Protein AF-A0A0P0GT73-F1 (afdb_monomer)

Sequence (146 aa):
MKSNTLAILILAYCILVACTRTSPNAQLVQADSLMQKFPDSALRFLQKIRPEELNSLEDRAYHALLLTEVKDKNFIQQTEDSQIRIAVQYYDSIKDIPMQAKSYYYLGCIWRDKDKHPEALKEFFKAITYSKKANDNKLTGYIYII

Structure (mmCIF, N/CA/C/O backbone):
data_AF-A0A0P0GT73-F1
#
_entry.id   AF-A0A0P0GT73-F1
#
loop_
_atom_site.group_PDB
_atom_site.id
_atom_site.type_symbol
_atom_site.label_atom_id
_atom_site.label_alt_id
_atom_site.label_comp_id
_atom_site.label_asym_id
_atom_site.label_entity_id
_atom_site.label_seq_id
_atom_site.pdbx_PDB_ins_code
_atom_site.Cartn_x
_atom_site.Cartn_y
_atom_site.Cartn_z
_atom_site.occupancy
_atom_site.B_iso_or_equiv
_atom_site.auth_seq_id
_atom_site.auth_comp_id
_atom_site.auth_asym_id
_atom_site.auth_atom_id
_atom_site.pdbx_PDB_model_num
ATOM 1 N N . MET A 1 1 ? 49.496 -15.059 -12.100 1.00 52.50 1 MET A N 1
ATOM 2 C CA . MET A 1 1 ? 48.903 -14.118 -13.085 1.00 52.50 1 MET A CA 1
ATOM 3 C C . MET A 1 1 ? 47.455 -14.452 -13.482 1.00 52.50 1 MET A C 1
ATOM 5 O O . MET A 1 1 ? 46.702 -13.512 -13.668 1.00 52.50 1 MET A O 1
ATOM 9 N N . LYS A 1 2 ? 47.018 -15.728 -13.542 1.00 56.94 2 LYS A N 1
ATOM 10 C CA . LYS A 1 2 ? 45.610 -16.116 -13.833 1.00 56.94 2 LYS A CA 1
ATOM 11 C C . LYS A 1 2 ? 44.574 -15.795 -12.731 1.00 56.94 2 LYS A C 1
ATOM 13 O O . LYS A 1 2 ? 43.402 -15.634 -13.039 1.00 56.94 2 LYS A O 1
ATOM 18 N N . SER A 1 3 ? 44.989 -15.710 -11.461 1.00 61.69 3 SER A N 1
ATOM 19 C CA . SER A 1 3 ? 44.070 -15.445 -10.334 1.00 61.69 3 SER A CA 1
ATOM 20 C C . SER A 1 3 ? 43.569 -13.990 -10.310 1.00 61.69 3 SER A C 1
ATOM 22 O O . SER A 1 3 ? 42.378 -13.741 -10.138 1.00 61.69 3 SER A O 1
ATOM 24 N N . ASN A 1 4 ? 44.450 -13.020 -10.596 1.00 69.69 4 ASN A N 1
ATOM 25 C CA . ASN A 1 4 ? 44.077 -11.602 -10.629 1.00 69.69 4 ASN A CA 1
ATOM 26 C C . ASN A 1 4 ? 43.133 -11.265 -11.787 1.00 69.69 4 ASN A C 1
ATOM 28 O O . ASN A 1 4 ? 42.231 -10.458 -11.603 1.00 69.69 4 ASN A O 1
ATOM 32 N N . THR A 1 5 ? 43.299 -11.878 -12.964 1.00 78.00 5 THR A N 1
ATOM 33 C CA . THR A 1 5 ? 42.384 -11.645 -14.092 1.00 78.00 5 THR A CA 1
ATOM 34 C C . THR A 1 5 ? 40.980 -12.166 -13.796 1.00 78.00 5 THR A C 1
ATOM 36 O O . THR A 1 5 ? 40.009 -11.487 -14.113 1.00 78.00 5 THR A O 1
ATOM 39 N N . LEU A 1 6 ? 40.855 -13.315 -13.122 1.00 81.06 6 LEU A N 1
ATOM 40 C CA . LEU A 1 6 ? 39.558 -13.845 -12.695 1.00 81.06 6 LEU A CA 1
ATOM 41 C C . LEU A 1 6 ? 38.890 -12.939 -11.647 1.00 81.06 6 LEU A C 1
ATOM 43 O O . LEU A 1 6 ? 37.710 -12.628 -11.771 1.00 81.06 6 LEU A O 1
ATOM 47 N N . ALA A 1 7 ? 39.651 -12.456 -10.660 1.00 82.88 7 ALA A N 1
ATOM 48 C CA . ALA A 1 7 ? 39.146 -11.529 -9.647 1.00 82.88 7 ALA A CA 1
ATOM 49 C C . ALA A 1 7 ? 38.677 -10.193 -10.254 1.00 82.88 7 ALA A C 1
ATOM 51 O O . ALA A 1 7 ? 37.633 -9.6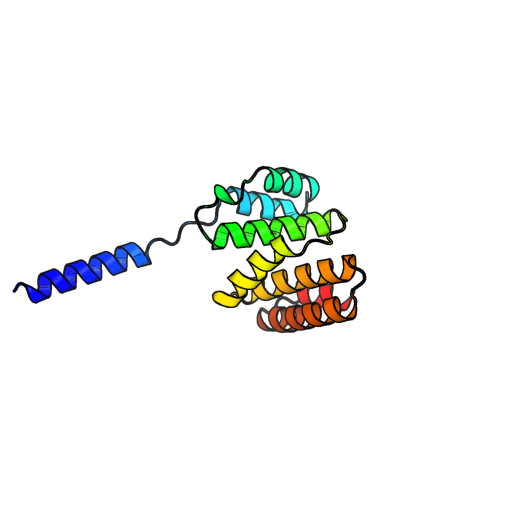74 -9.863 1.00 82.88 7 ALA A O 1
ATOM 52 N N . ILE A 1 8 ? 39.403 -9.665 -11.246 1.00 85.81 8 ILE A N 1
ATOM 53 C CA . ILE A 1 8 ? 39.025 -8.443 -11.972 1.00 85.81 8 ILE A CA 1
ATOM 54 C C . ILE A 1 8 ? 37.732 -8.654 -12.772 1.00 85.81 8 ILE A C 1
ATOM 56 O O . ILE A 1 8 ? 36.866 -7.784 -12.759 1.00 85.81 8 ILE A O 1
ATOM 60 N N . LEU A 1 9 ? 37.561 -9.810 -13.423 1.00 87.06 9 LEU A N 1
ATOM 61 C CA . LEU A 1 9 ? 36.334 -10.136 -14.161 1.00 87.06 9 LEU A CA 1
ATOM 62 C C . LEU A 1 9 ? 35.121 -10.294 -13.233 1.00 87.06 9 LEU A C 1
ATOM 64 O O . LEU A 1 9 ? 34.044 -9.796 -13.551 1.00 87.06 9 LEU A O 1
ATOM 68 N N . ILE A 1 10 ? 35.299 -10.930 -12.071 1.00 85.69 10 ILE A N 1
ATOM 69 C CA . ILE A 1 10 ? 34.246 -11.062 -11.052 1.00 85.69 10 ILE A CA 1
ATOM 70 C C . ILE A 1 10 ? 33.858 -9.684 -10.508 1.00 85.69 10 ILE A C 1
ATOM 72 O O . ILE A 1 10 ? 32.674 -9.370 -10.424 1.00 85.69 10 ILE A O 1
ATOM 76 N N . LEU A 1 11 ? 34.836 -8.832 -10.191 1.00 83.88 11 LEU A N 1
ATOM 77 C CA . LEU A 1 11 ? 34.575 -7.479 -9.704 1.00 83.88 11 LEU A CA 1
ATOM 78 C C . LEU A 1 11 ? 33.863 -6.621 -10.762 1.00 83.88 11 LEU A C 1
ATOM 80 O O . LEU A 1 11 ? 32.902 -5.930 -10.434 1.00 83.88 11 LEU A O 1
ATOM 84 N N . ALA A 1 12 ? 34.273 -6.709 -12.031 1.00 82.00 12 ALA A N 1
ATOM 85 C CA . ALA A 1 12 ? 33.616 -6.018 -13.140 1.00 82.00 12 ALA A CA 1
ATOM 86 C C . ALA A 1 12 ? 32.162 -6.485 -13.336 1.00 82.00 12 ALA A C 1
ATOM 88 O O . ALA A 1 12 ? 31.275 -5.656 -13.529 1.00 82.00 12 ALA A O 1
ATOM 89 N N . TYR A 1 13 ? 31.894 -7.788 -13.213 1.00 78.88 13 TYR A N 1
ATOM 90 C CA . TYR A 1 13 ? 30.536 -8.336 -13.248 1.00 78.88 13 TYR A CA 1
ATOM 91 C C . TYR A 1 13 ? 29.682 -7.840 -12.070 1.00 78.88 13 TYR A C 1
ATOM 93 O O . TYR A 1 13 ? 28.546 -7.414 -12.270 1.00 78.88 13 TYR A O 1
ATOM 101 N N . CYS A 1 14 ? 30.235 -7.805 -10.854 1.00 74.50 14 CYS A N 1
ATOM 102 C CA . CYS A 1 14 ? 29.547 -7.257 -9.682 1.00 74.50 14 CYS A CA 1
ATOM 103 C C . CYS A 1 14 ? 29.199 -5.769 -9.847 1.00 74.50 14 CYS A C 1
ATOM 105 O O . CYS A 1 14 ? 28.118 -5.357 -9.438 1.00 74.50 14 CYS A O 1
ATOM 107 N N . ILE A 1 15 ? 30.074 -4.971 -10.471 1.00 72.50 15 ILE A N 1
ATOM 108 C CA . ILE A 1 15 ? 29.813 -3.550 -10.759 1.00 72.50 15 ILE A CA 1
ATOM 109 C C . ILE A 1 15 ? 28.698 -3.401 -11.807 1.00 72.50 15 ILE A C 1
ATOM 111 O O . ILE A 1 15 ? 27.820 -2.557 -11.643 1.00 72.50 15 ILE A O 1
ATOM 115 N N . LEU A 1 16 ? 28.677 -4.248 -12.844 1.00 66.44 16 LEU A N 1
ATOM 116 C CA . LEU A 1 16 ? 27.610 -4.250 -13.854 1.00 66.44 16 LEU A CA 1
ATOM 117 C C . LEU A 1 16 ? 26.241 -4.604 -13.251 1.00 66.44 16 LEU A C 1
ATOM 119 O O . LEU A 1 16 ? 25.252 -3.964 -13.594 1.00 66.44 16 LEU A O 1
ATOM 123 N N . VAL A 1 17 ? 26.183 -5.562 -12.319 1.00 60.97 17 VAL A N 1
ATOM 124 C CA . VAL A 1 17 ? 24.948 -5.938 -11.601 1.00 60.97 17 VAL A CA 1
ATOM 125 C C . VAL A 1 17 ? 24.544 -4.882 -10.562 1.00 60.97 17 VAL A C 1
ATOM 127 O O . VAL A 1 17 ? 23.359 -4.630 -10.365 1.00 60.97 17 VAL A O 1
ATOM 130 N N . ALA A 1 18 ? 25.501 -4.212 -9.915 1.00 57.34 18 ALA A N 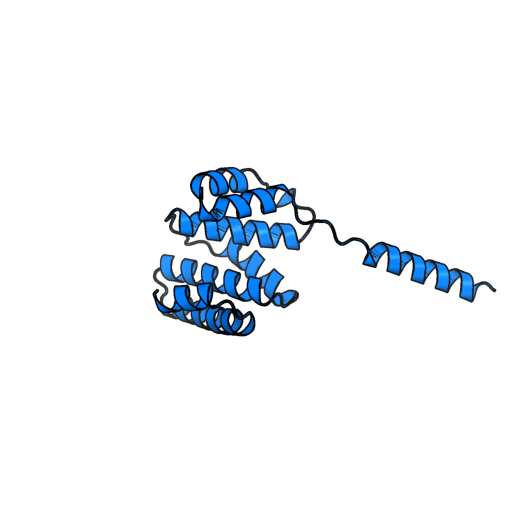1
ATOM 131 C CA . ALA A 1 18 ? 25.213 -3.159 -8.938 1.00 57.34 18 ALA A CA 1
ATOM 132 C C . ALA A 1 18 ? 24.627 -1.879 -9.572 1.00 57.34 18 ALA A C 1
ATOM 134 O O . ALA A 1 18 ? 23.950 -1.110 -8.890 1.00 57.34 18 ALA A O 1
ATOM 135 N N . CYS A 1 19 ? 24.859 -1.653 -10.870 1.00 50.44 19 CYS A N 1
ATOM 136 C CA . CYS A 1 19 ? 24.399 -0.470 -11.599 1.00 50.44 19 CYS A CA 1
ATOM 137 C C . CYS A 1 19 ? 23.066 -0.645 -12.349 1.00 50.44 19 CYS A C 1
ATOM 139 O O . CYS A 1 19 ? 22.656 0.272 -13.057 1.00 50.44 19 CYS A O 1
ATOM 141 N N . THR A 1 20 ? 22.332 -1.748 -12.173 1.00 56.72 20 THR A N 1
ATOM 142 C CA . THR A 1 20 ? 20.994 -1.917 -12.775 1.00 56.72 20 THR A CA 1
ATOM 143 C C . THR A 1 20 ? 19.875 -1.369 -11.886 1.00 56.72 20 THR A C 1
ATOM 145 O O . THR A 1 20 ? 18.841 -2.019 -11.719 1.00 56.72 20 THR 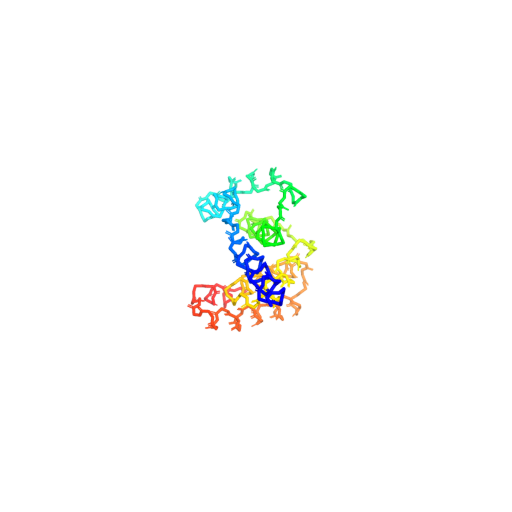A O 1
ATOM 148 N N . ARG A 1 21 ? 20.043 -0.178 -11.290 1.00 55.22 21 ARG A N 1
ATOM 149 C CA . ARG A 1 21 ? 18.880 0.557 -10.766 1.00 55.22 21 ARG A CA 1
ATOM 150 C C . ARG A 1 21 ? 18.087 1.065 -11.962 1.00 55.22 21 ARG A C 1
ATOM 152 O O . ARG A 1 21 ? 18.334 2.159 -12.464 1.00 55.22 21 ARG A O 1
ATOM 159 N N . THR A 1 22 ? 17.182 0.228 -12.451 1.00 64.38 22 THR A N 1
ATOM 160 C CA . THR A 1 22 ? 16.200 0.618 -13.456 1.00 64.38 22 THR A CA 1
ATOM 161 C C . THR A 1 22 ? 15.399 1.780 -12.883 1.00 64.38 22 THR A C 1
ATOM 163 O O . THR A 1 22 ? 14.911 1.706 -11.758 1.00 64.38 22 THR A O 1
ATOM 166 N N . SER A 1 23 ? 15.311 2.882 -13.625 1.00 72.31 23 SER A N 1
ATOM 167 C CA . SER A 1 23 ? 14.421 3.985 -13.267 1.00 72.31 23 SER A CA 1
ATOM 168 C C . SER A 1 23 ? 12.992 3.455 -13.081 1.00 72.31 23 SER A C 1
ATOM 170 O O . SER A 1 23 ? 12.601 2.592 -13.875 1.00 72.31 23 SER A O 1
ATOM 172 N N . PRO A 1 24 ? 12.205 3.980 -12.122 1.00 80.12 24 PRO A N 1
ATOM 173 C CA . PRO A 1 24 ? 10.814 3.573 -11.951 1.00 80.12 24 PRO A CA 1
ATOM 174 C C . PRO A 1 24 ? 10.055 3.640 -13.274 1.00 80.12 24 PRO A C 1
ATOM 176 O O . PRO A 1 24 ? 10.299 4.544 -14.084 1.00 80.12 24 PRO A O 1
ATOM 179 N N . ASN A 1 25 ? 9.130 2.710 -13.506 1.00 91.38 25 ASN A N 1
ATOM 180 C CA . ASN A 1 25 ? 8.345 2.723 -14.731 1.00 91.38 25 ASN A CA 1
ATOM 181 C C . ASN A 1 25 ? 7.614 4.073 -14.894 1.00 91.38 25 ASN A C 1
ATOM 183 O O . ASN A 1 25 ? 6.788 4.461 -14.065 1.00 91.38 25 ASN A O 1
ATOM 187 N N . ALA A 1 26 ? 7.905 4.784 -15.988 1.00 92.19 26 ALA A N 1
ATOM 188 C CA . ALA A 1 26 ? 7.408 6.139 -16.229 1.00 92.19 26 ALA A CA 1
ATOM 189 C C . ALA A 1 26 ? 5.872 6.229 -16.254 1.00 92.19 26 ALA A C 1
ATOM 191 O O . ALA A 1 26 ? 5.308 7.248 -15.858 1.00 92.19 26 ALA A O 1
ATOM 192 N N . GLN A 1 27 ? 5.189 5.159 -16.672 1.00 94.06 27 GLN A N 1
ATOM 193 C CA . GLN A 1 27 ? 3.731 5.088 -16.644 1.00 94.06 27 GLN A CA 1
ATOM 194 C C . GLN A 1 27 ? 3.218 5.087 -15.195 1.00 94.06 27 GLN A C 1
ATOM 196 O O . GLN A 1 27 ? 2.303 5.837 -14.861 1.00 94.06 27 GLN A O 1
ATOM 201 N N . LEU A 1 28 ? 3.836 4.313 -14.302 1.00 96.38 28 LEU A N 1
ATOM 202 C CA . LEU A 1 28 ? 3.441 4.283 -12.889 1.00 96.38 28 LEU A CA 1
ATOM 203 C C . LEU A 1 28 ? 3.661 5.639 -12.213 1.00 96.38 28 LEU A C 1
ATOM 205 O O . LEU A 1 28 ? 2.769 6.133 -11.528 1.00 96.38 28 LEU A O 1
ATOM 209 N N . VAL A 1 29 ? 4.795 6.288 -12.492 1.00 95.00 29 VAL A N 1
ATOM 210 C CA . VAL A 1 29 ? 5.091 7.642 -11.993 1.00 95.00 29 VAL A CA 1
ATOM 211 C C . VAL A 1 29 ? 4.057 8.655 -12.492 1.00 95.00 29 VAL A C 1
ATOM 213 O O . VAL A 1 29 ? 3.567 9.485 -11.725 1.00 95.00 29 VAL A O 1
ATOM 216 N N . GLN A 1 30 ? 3.679 8.577 -13.771 1.00 94.81 30 GLN A N 1
ATOM 217 C CA . GLN A 1 30 ? 2.643 9.439 -14.332 1.00 94.81 30 GLN A CA 1
ATOM 218 C C . GLN A 1 30 ? 1.291 9.213 -13.645 1.00 94.81 30 GLN A C 1
ATOM 220 O O . GLN A 1 30 ? 0.618 10.186 -13.298 1.00 94.81 30 GLN A O 1
ATOM 225 N N . ALA A 1 31 ? 0.902 7.959 -13.411 1.00 96.56 31 ALA A N 1
ATOM 226 C CA . ALA A 1 31 ? -0.340 7.637 -12.720 1.00 96.56 31 ALA A CA 1
ATOM 227 C C . ALA A 1 31 ? -0.371 8.185 -11.287 1.00 96.56 31 ALA A C 1
ATOM 229 O O . ALA A 1 31 ? -1.370 8.784 -10.888 1.00 96.56 31 ALA A O 1
ATOM 230 N N . ASP A 1 32 ? 0.725 8.039 -10.539 1.00 97.00 32 ASP A N 1
ATOM 231 C CA . ASP A 1 32 ? 0.822 8.551 -9.170 1.00 97.00 32 ASP A CA 1
ATOM 232 C C . ASP A 1 32 ? 0.734 10.086 -9.133 1.00 97.00 32 ASP A C 1
ATOM 234 O O . ASP A 1 32 ? 0.024 10.665 -8.312 1.00 97.00 32 ASP A O 1
ATOM 238 N N . SER A 1 33 ? 1.334 10.778 -10.110 1.00 96.19 33 SER A N 1
ATOM 239 C CA . SER A 1 33 ? 1.220 12.243 -10.212 1.00 96.19 33 SER A CA 1
ATOM 240 C C . SER A 1 33 ? -0.228 12.735 -10.383 1.00 96.19 33 SER A C 1
ATOM 242 O O . SER A 1 33 ? -0.587 13.819 -9.918 1.00 96.19 33 SER A O 1
ATOM 244 N N . LEU A 1 34 ? -1.082 11.926 -11.021 1.00 96.50 34 LEU A N 1
ATOM 245 C CA . LEU A 1 34 ? -2.501 12.220 -11.230 1.00 96.50 34 LEU A CA 1
ATOM 246 C C . LEU A 1 34 ? -3.361 11.840 -10.018 1.00 96.50 34 LEU A C 1
ATOM 248 O O . LEU A 1 34 ? -4.465 12.363 -9.877 1.00 96.50 34 LEU A O 1
ATOM 252 N N . MET A 1 35 ? -2.859 10.978 -9.132 1.00 97.06 35 MET A N 1
ATOM 253 C CA . MET A 1 35 ? -3.612 10.294 -8.079 1.00 97.06 35 MET A CA 1
ATOM 254 C C . MET A 1 35 ? -4.449 11.226 -7.202 1.00 97.06 35 MET A C 1
ATOM 256 O O . MET A 1 35 ? -5.604 10.939 -6.902 1.00 97.06 35 MET A O 1
ATOM 260 N N . GLN A 1 36 ? -3.872 12.352 -6.773 1.00 94.88 36 GLN A N 1
ATOM 261 C CA . GLN A 1 36 ? -4.542 13.255 -5.833 1.00 94.88 36 GLN A CA 1
ATOM 262 C C . GLN A 1 36 ? -5.527 14.209 -6.512 1.00 94.88 36 GLN A C 1
ATOM 264 O O . GLN A 1 36 ? -6.516 14.593 -5.896 1.00 94.88 36 GLN A O 1
ATOM 269 N N . LYS A 1 37 ? -5.252 14.626 -7.754 1.00 96.94 37 LYS A N 1
ATOM 270 C CA . LYS A 1 37 ? -6.031 15.671 -8.440 1.00 96.94 37 LYS A CA 1
ATOM 271 C C . LYS A 1 37 ? -7.061 15.102 -9.415 1.00 96.94 37 LYS A C 1
ATOM 273 O O . LYS A 1 37 ? -8.105 15.713 -9.614 1.00 96.94 37 LYS A O 1
ATOM 278 N N . PHE A 1 38 ? -6.764 13.956 -10.022 1.00 97.44 38 PHE A N 1
ATOM 279 C CA . PHE A 1 38 ? -7.560 13.329 -11.075 1.00 97.44 38 PHE A CA 1
ATOM 280 C C . PHE A 1 38 ? -7.609 11.796 -10.895 1.00 97.44 38 PHE A C 1
ATOM 282 O O . PHE A 1 38 ? -7.121 11.063 -11.765 1.00 97.44 38 PHE A O 1
ATOM 289 N N . PRO A 1 39 ? -8.188 11.288 -9.790 1.00 97.50 39 PRO A N 1
ATOM 290 C CA . PRO A 1 39 ? -8.175 9.859 -9.466 1.00 97.50 39 PRO A CA 1
ATOM 291 C C . PRO A 1 39 ? -8.872 8.994 -10.529 1.00 97.50 39 PRO A C 1
ATOM 293 O O . PRO A 1 39 ? -8.376 7.918 -10.847 1.00 97.50 39 PRO A O 1
ATOM 296 N N . ASP A 1 40 ? -9.945 9.463 -11.171 1.00 97.19 40 ASP A N 1
ATOM 297 C CA . ASP A 1 40 ? -10.575 8.746 -12.294 1.00 97.19 40 ASP A CA 1
ATOM 298 C C . ASP A 1 40 ? -9.622 8.562 -13.485 1.00 97.19 40 ASP A C 1
ATOM 300 O O . ASP A 1 40 ? -9.572 7.511 -14.132 1.00 97.19 40 ASP A O 1
ATOM 304 N N . SER A 1 41 ? -8.828 9.594 -13.784 1.00 96.62 41 SER A N 1
ATOM 305 C CA . SER A 1 41 ? -7.849 9.543 -14.875 1.00 96.62 41 SER A CA 1
ATOM 306 C C . SER A 1 41 ? -6.688 8.619 -14.528 1.00 96.62 41 SER A C 1
ATOM 308 O O . SER A 1 41 ? -6.272 7.828 -15.375 1.00 96.62 41 SER A O 1
ATOM 310 N N . ALA A 1 42 ? -6.210 8.670 -13.282 1.00 97.94 42 ALA A N 1
ATOM 311 C CA . ALA A 1 42 ? -5.204 7.747 -12.773 1.00 97.94 42 ALA A CA 1
ATOM 312 C C . ALA A 1 42 ? -5.693 6.290 -12.847 1.00 97.94 42 ALA A C 1
ATOM 314 O O . ALA A 1 42 ? -4.958 5.431 -13.330 1.00 97.94 42 ALA A O 1
ATOM 315 N N . LEU A 1 43 ? -6.950 6.011 -12.474 1.00 97.88 43 LEU A N 1
ATOM 316 C CA . LEU A 1 43 ? -7.538 4.670 -12.540 1.00 97.88 43 LEU A CA 1
ATOM 317 C C . LEU A 1 43 ? -7.564 4.147 -13.977 1.00 97.88 43 LEU A C 1
ATOM 319 O O . LEU A 1 43 ? -7.045 3.064 -14.249 1.00 97.88 43 LEU A O 1
ATOM 323 N N . ARG A 1 44 ? -8.105 4.939 -14.913 1.00 96.06 44 ARG A N 1
ATOM 324 C CA . ARG A 1 44 ? -8.149 4.577 -16.340 1.00 96.06 44 ARG A CA 1
ATOM 325 C C . ARG A 1 44 ? -6.766 4.339 -16.928 1.00 96.06 44 ARG A C 1
ATOM 327 O O . ARG A 1 44 ? -6.633 3.575 -17.880 1.00 96.06 44 ARG A O 1
ATOM 334 N N . PHE A 1 45 ? -5.757 5.038 -16.425 1.00 94.19 45 PHE A N 1
ATOM 335 C CA . PHE A 1 45 ? -4.382 4.873 -16.864 1.00 94.19 45 PHE A CA 1
ATOM 336 C C . PHE A 1 45 ? -3.764 3.589 -16.288 1.00 94.19 45 PHE A C 1
ATOM 338 O O . PHE A 1 45 ? -3.257 2.770 -17.050 1.00 94.19 45 PHE A O 1
ATOM 345 N N . LEU A 1 46 ? -3.897 3.353 -14.979 1.00 96.88 46 LEU A N 1
ATOM 346 C CA . LEU A 1 46 ? -3.389 2.159 -14.287 1.00 96.88 46 LEU A CA 1
ATOM 347 C C . LEU A 1 46 ? -4.009 0.858 -14.805 1.00 96.88 46 LEU A C 1
ATOM 349 O O . LEU A 1 46 ? -3.306 -0.141 -14.927 1.00 96.88 46 LEU A O 1
ATOM 353 N N . GLN A 1 47 ? -5.297 0.869 -15.155 1.00 95.56 47 GLN A N 1
ATOM 354 C CA . GLN A 1 47 ? -5.997 -0.297 -15.708 1.00 95.56 47 GLN A CA 1
ATOM 355 C C . GLN A 1 47 ? -5.496 -0.723 -17.095 1.00 95.56 47 GLN A C 1
ATOM 357 O O . GLN A 1 47 ? -5.752 -1.850 -17.508 1.00 95.56 47 GLN A O 1
ATOM 362 N N . LYS A 1 48 ? -4.798 0.155 -17.827 1.00 94.88 48 LYS A N 1
ATOM 363 C CA . LYS A 1 48 ? -4.211 -0.184 -19.135 1.00 94.88 48 LYS A CA 1
ATOM 364 C C . LYS A 1 48 ? -2.865 -0.888 -19.019 1.00 94.88 48 LYS A C 1
ATOM 366 O O . LYS A 1 48 ? -2.412 -1.466 -20.001 1.00 94.88 48 LYS A O 1
ATOM 371 N N . ILE A 1 49 ? -2.223 -0.806 -17.858 1.00 94.44 49 ILE A N 1
ATOM 372 C CA . ILE A 1 49 ? -0.918 -1.410 -17.615 1.00 94.44 49 ILE A CA 1
ATOM 373 C C . ILE A 1 49 ? -1.145 -2.871 -17.245 1.00 94.44 49 ILE A C 1
ATOM 375 O O . ILE A 1 49 ? -1.820 -3.165 -16.256 1.00 94.44 49 ILE A O 1
ATOM 379 N N . ARG A 1 50 ? -0.575 -3.786 -18.031 1.00 91.06 50 ARG A N 1
ATOM 380 C CA . ARG A 1 50 ? -0.592 -5.216 -17.719 1.00 91.06 50 ARG A CA 1
ATOM 381 C C . ARG A 1 50 ? 0.548 -5.526 -16.743 1.00 91.06 50 ARG A C 1
ATOM 383 O O . ARG A 1 50 ? 1.700 -5.257 -17.087 1.00 91.06 50 ARG A O 1
ATOM 390 N N . PRO A 1 51 ? 0.291 -6.086 -15.547 1.00 86.62 51 PRO A N 1
ATOM 391 C CA . PRO A 1 51 ? 1.353 -6.402 -14.587 1.00 86.62 51 PRO A CA 1
ATOM 392 C C . PRO A 1 51 ? 2.438 -7.331 -15.151 1.00 86.62 51 PRO A C 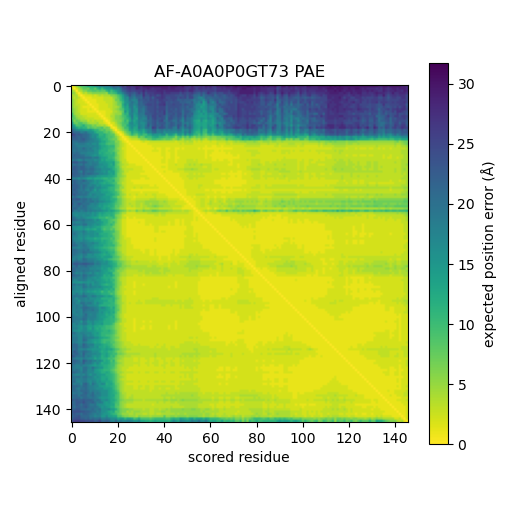1
ATOM 394 O O . PRO A 1 51 ? 3.590 -7.277 -14.724 1.00 86.62 51 PRO A O 1
ATOM 397 N N . GLU A 1 52 ? 2.092 -8.163 -16.134 1.00 87.75 52 GLU A N 1
ATOM 398 C CA . GLU A 1 52 ? 3.008 -9.079 -16.816 1.00 87.75 52 GLU A CA 1
ATOM 399 C C . GLU A 1 52 ? 4.034 -8.344 -17.693 1.00 87.75 52 GLU A C 1
ATOM 401 O O . GLU A 1 52 ? 5.120 -8.870 -17.924 1.00 87.75 52 GLU A O 1
ATOM 406 N N . GLU A 1 53 ? 3.718 -7.126 -18.148 1.00 89.19 53 GLU A N 1
ATOM 407 C CA . GLU A 1 53 ? 4.622 -6.258 -18.919 1.00 89.19 53 GLU A CA 1
ATOM 408 C C . GLU A 1 53 ? 5.603 -5.485 -18.028 1.00 89.19 53 GLU A C 1
ATOM 410 O O . GLU A 1 53 ? 6.537 -4.855 -18.525 1.00 89.19 53 GLU A O 1
ATOM 415 N N . LEU A 1 54 ? 5.409 -5.516 -16.706 1.00 91.94 54 LEU A N 1
ATOM 416 C CA . LEU A 1 54 ? 6.302 -4.869 -15.755 1.00 91.94 54 LEU A CA 1
ATOM 417 C C . LEU A 1 54 ? 7.509 -5.772 -15.478 1.00 91.94 54 LEU A C 1
ATOM 419 O O . LEU A 1 54 ? 7.378 -6.917 -15.026 1.00 91.94 54 LEU A O 1
ATOM 423 N N . ASN A 1 55 ? 8.695 -5.224 -15.749 1.00 87.12 55 ASN A N 1
ATOM 424 C CA . ASN A 1 55 ? 9.963 -5.957 -15.755 1.00 87.12 55 ASN A CA 1
ATOM 425 C C . ASN A 1 55 ? 10.505 -6.261 -14.353 1.00 87.12 55 ASN A C 1
ATOM 427 O O . ASN A 1 55 ? 11.282 -7.199 -14.191 1.00 87.12 55 ASN A O 1
ATOM 431 N N . SER A 1 56 ? 10.122 -5.475 -13.345 1.00 92.31 56 SER A N 1
ATOM 432 C CA . SER A 1 56 ? 10.639 -5.602 -11.984 1.00 92.31 56 SER A CA 1
ATOM 433 C C . SER A 1 56 ? 9.539 -5.965 -10.984 1.00 92.31 56 SER A C 1
ATOM 435 O O . SER A 1 56 ? 8.366 -5.628 -11.160 1.00 92.31 56 SER A O 1
ATOM 437 N N . LEU A 1 57 ? 9.923 -6.655 -9.903 1.00 93.94 57 LEU A N 1
ATOM 438 C CA . LEU A 1 57 ? 9.025 -6.898 -8.767 1.00 93.94 57 LEU A CA 1
ATOM 439 C C . LEU A 1 57 ? 8.592 -5.583 -8.103 1.00 93.94 57 LEU A C 1
ATOM 441 O O . LEU A 1 57 ? 7.465 -5.494 -7.626 1.00 93.94 57 LEU A O 1
ATOM 445 N N . GLU A 1 58 ? 9.465 -4.574 -8.130 1.00 95.38 58 GLU A N 1
ATOM 446 C CA . GLU A 1 58 ? 9.191 -3.226 -7.634 1.00 95.38 58 GLU A CA 1
ATOM 447 C C . GLU A 1 58 ? 8.040 -2.569 -8.391 1.00 95.38 58 GLU A C 1
ATOM 449 O O . GLU A 1 58 ? 7.060 -2.152 -7.780 1.00 95.38 58 GLU A O 1
ATOM 454 N N . ASP A 1 59 ? 8.106 -2.552 -9.724 1.00 96.25 59 ASP A N 1
ATOM 455 C CA . ASP A 1 59 ? 7.061 -1.961 -10.556 1.00 96.25 59 ASP A CA 1
ATOM 456 C C . ASP A 1 59 ? 5.727 -2.693 -10.367 1.00 96.25 59 ASP A C 1
ATOM 458 O O . ASP A 1 59 ? 4.678 -2.057 -10.288 1.00 96.25 59 ASP A O 1
ATOM 462 N N . ARG A 1 60 ? 5.741 -4.029 -10.248 1.00 96.81 60 ARG A N 1
ATOM 463 C CA . ARG A 1 60 ? 4.523 -4.820 -9.989 1.00 96.81 60 ARG A CA 1
ATOM 464 C C . ARG A 1 60 ? 3.913 -4.503 -8.627 1.00 96.81 60 ARG A C 1
ATOM 466 O O . ARG A 1 60 ? 2.699 -4.343 -8.529 1.00 96.81 60 ARG A O 1
ATOM 473 N N . ALA A 1 61 ? 4.739 -4.392 -7.589 1.00 97.81 61 ALA A N 1
ATOM 474 C CA . ALA A 1 61 ? 4.298 -4.003 -6.254 1.00 97.81 61 ALA A CA 1
ATOM 475 C C . ALA A 1 61 ? 3.742 -2.576 -6.233 1.00 97.81 61 ALA A C 1
ATOM 477 O O . ALA A 1 61 ? 2.690 -2.327 -5.643 1.00 97.81 61 ALA A O 1
ATOM 478 N N . TYR A 1 62 ? 4.405 -1.654 -6.928 1.00 97.75 62 TYR A N 1
ATOM 479 C CA . TYR A 1 62 ? 3.981 -0.266 -7.004 1.00 97.75 62 TYR A CA 1
ATOM 480 C C . TYR A 1 62 ? 2.682 -0.114 -7.801 1.00 97.75 62 TYR A C 1
ATOM 482 O O . TYR A 1 62 ? 1.758 0.551 -7.340 1.00 97.75 62 TYR A O 1
ATOM 490 N N . HIS A 1 63 ? 2.542 -0.805 -8.937 1.00 98.00 63 HIS A N 1
ATOM 491 C CA . HIS A 1 63 ? 1.285 -0.871 -9.690 1.00 98.00 63 HIS A CA 1
ATOM 492 C C . HIS A 1 63 ? 0.141 -1.415 -8.834 1.00 98.00 63 HIS A C 1
ATOM 494 O O . HIS A 1 63 ? -0.923 -0.799 -8.772 1.00 98.00 63 HIS A O 1
ATOM 500 N N . ALA A 1 64 ? 0.377 -2.513 -8.112 1.00 98.19 64 ALA A N 1
ATOM 501 C CA . ALA A 1 64 ? -0.606 -3.109 -7.220 1.00 98.19 64 ALA A CA 1
ATOM 502 C C . ALA A 1 64 ? -1.052 -2.146 -6.106 1.00 98.19 64 ALA A C 1
ATOM 504 O O . ALA A 1 64 ? -2.252 -2.060 -5.811 1.00 98.19 64 ALA A O 1
ATOM 505 N N . LEU A 1 65 ? -0.111 -1.394 -5.524 1.00 98.62 65 LEU A N 1
ATOM 506 C CA . LEU A 1 65 ? -0.386 -0.370 -4.520 1.00 98.62 65 LEU A CA 1
ATOM 507 C C . LEU A 1 65 ? -1.204 0.789 -5.106 1.00 98.62 65 LEU A C 1
ATOM 509 O O . LEU A 1 65 ? -2.269 1.104 -4.576 1.00 98.62 65 LEU A O 1
ATOM 513 N N . LEU A 1 66 ? -0.757 1.376 -6.221 1.00 98.44 66 LEU A N 1
ATOM 514 C CA . LEU A 1 66 ? -1.427 2.504 -6.878 1.00 98.44 66 LEU A CA 1
ATOM 515 C C . LEU A 1 66 ? -2.840 2.142 -7.338 1.00 98.44 66 LEU A C 1
ATOM 517 O O . LEU A 1 66 ? -3.771 2.923 -7.159 1.00 98.44 66 LEU A O 1
ATOM 521 N N . LEU A 1 67 ? -3.029 0.948 -7.902 1.00 98.19 67 LEU A N 1
ATOM 522 C CA . LEU A 1 67 ? -4.342 0.498 -8.351 1.00 98.19 67 LEU A CA 1
ATOM 523 C C . LEU A 1 67 ? -5.290 0.220 -7.169 1.00 98.19 67 LEU A C 1
ATOM 525 O O . LEU A 1 67 ? -6.499 0.359 -7.331 1.00 98.19 67 LEU A O 1
ATOM 529 N N . THR A 1 68 ? -4.774 -0.125 -5.985 1.00 98.44 68 THR A N 1
ATOM 530 C CA . THR A 1 68 ? -5.592 -0.236 -4.762 1.00 98.44 68 THR A CA 1
ATOM 531 C C . THR A 1 68 ? -5.962 1.145 -4.221 1.00 98.44 68 THR A C 1
ATOM 533 O O . THR A 1 68 ? -7.129 1.404 -3.927 1.00 98.44 68 THR A O 1
ATOM 536 N N . GLU A 1 69 ? -4.985 2.053 -4.140 1.00 98.25 69 GLU A N 1
ATOM 537 C CA . GLU A 1 69 ? -5.184 3.434 -3.690 1.00 98.25 69 GLU A CA 1
ATOM 538 C C . GLU A 1 69 ? -6.216 4.168 -4.540 1.00 98.25 69 GLU A C 1
ATOM 540 O O . GLU A 1 69 ? -7.121 4.815 -4.016 1.00 98.25 69 GLU A O 1
ATOM 545 N N . VAL A 1 70 ? -6.083 4.078 -5.861 1.00 98.38 70 VAL A N 1
ATOM 546 C CA . VAL A 1 70 ? -6.940 4.835 -6.769 1.00 98.38 70 VAL A CA 1
ATOM 547 C C . VAL A 1 70 ? -8.385 4.337 -6.731 1.00 98.38 70 VAL A C 1
ATOM 549 O O . VAL A 1 70 ? -9.306 5.124 -6.923 1.00 98.38 70 VAL A O 1
ATOM 552 N N . LYS A 1 71 ? -8.609 3.045 -6.463 1.00 98.19 71 LYS A N 1
ATOM 553 C CA . LYS A 1 71 ? -9.953 2.485 -6.273 1.00 98.19 71 LYS A CA 1
ATOM 554 C C . LYS A 1 71 ? -10.586 3.010 -4.982 1.00 98.19 71 LYS A C 1
ATOM 556 O O . LYS A 1 71 ? -11.714 3.486 -5.040 1.00 98.19 71 LYS A O 1
ATOM 561 N N . ASP A 1 72 ? -9.840 3.022 -3.874 1.00 97.06 72 ASP A N 1
ATOM 562 C CA . ASP A 1 72 ? -10.286 3.611 -2.598 1.00 97.06 72 ASP A CA 1
ATOM 563 C C . ASP A 1 72 ? -10.621 5.107 -2.763 1.00 97.06 72 ASP A C 1
ATOM 565 O O . ASP A 1 72 ? -11.700 5.550 -2.378 1.00 97.06 72 ASP A O 1
ATOM 569 N N . LYS A 1 73 ? -9.773 5.873 -3.465 1.00 96.12 73 LYS A N 1
ATOM 570 C CA . LYS A 1 73 ? -10.013 7.300 -3.767 1.00 96.12 73 LYS A CA 1
ATOM 571 C C . LYS A 1 73 ? -11.218 7.571 -4.666 1.00 96.12 73 LYS A C 1
ATOM 573 O O . LYS A 1 73 ? -11.778 8.660 -4.592 1.00 96.12 73 LYS A O 1
ATOM 578 N N . ASN A 1 74 ? -11.594 6.616 -5.512 1.00 97.38 74 ASN A N 1
ATOM 579 C CA . ASN A 1 74 ? -12.798 6.694 -6.341 1.00 97.38 74 ASN A CA 1
ATOM 580 C C . ASN A 1 74 ? -14.014 6.031 -5.672 1.00 97.38 74 ASN A C 1
ATOM 582 O O . ASN A 1 74 ? -15.014 5.788 -6.343 1.00 97.38 74 ASN A O 1
ATOM 586 N N . PHE A 1 75 ? -13.943 5.727 -4.369 1.00 95.75 75 PHE A N 1
ATOM 587 C CA . PHE A 1 75 ? -15.023 5.096 -3.600 1.00 95.75 75 PHE A CA 1
ATOM 588 C C . PHE A 1 75 ? -15.492 3.753 -4.182 1.00 95.75 75 PHE A C 1
ATOM 590 O O . PHE A 1 75 ? -16.646 3.354 -4.029 1.00 95.75 75 PHE A O 1
ATOM 597 N N . ILE A 1 76 ? -14.593 3.041 -4.863 1.00 97.56 76 ILE A N 1
ATOM 598 C CA . ILE A 1 76 ? -14.852 1.702 -5.380 1.00 97.56 76 ILE A CA 1
ATOM 599 C C . ILE A 1 76 ? -14.575 0.720 -4.247 1.00 97.56 76 ILE A C 1
ATOM 601 O O . ILE A 1 76 ? -13.430 0.593 -3.816 1.00 97.56 76 ILE A O 1
ATOM 605 N N . GLN A 1 77 ? -15.610 0.008 -3.801 1.00 96.62 77 GLN A N 1
ATOM 606 C CA . GLN A 1 77 ? -15.483 -1.009 -2.759 1.00 96.62 77 GLN A CA 1
ATOM 607 C C . GLN A 1 77 ? -14.552 -2.142 -3.211 1.00 96.62 77 GLN A C 1
ATOM 609 O O . GLN A 1 77 ? -14.697 -2.682 -4.313 1.00 96.62 77 GLN A O 1
ATOM 614 N N . GLN A 1 78 ? -13.603 -2.521 -2.354 1.00 96.88 78 GLN A N 1
ATOM 615 C CA . GLN A 1 78 ? -12.618 -3.562 -2.648 1.00 96.88 78 GLN A CA 1
ATOM 616 C C . GLN A 1 78 ? -12.694 -4.700 -1.633 1.00 96.88 78 GLN A C 1
ATOM 618 O O . GLN A 1 78 ? -12.334 -4.536 -0.474 1.00 96.88 78 GLN A O 1
ATOM 623 N N . THR A 1 79 ? -13.094 -5.890 -2.085 1.00 94.56 79 THR A N 1
ATOM 624 C CA . THR A 1 79 ? -13.159 -7.097 -1.241 1.00 94.56 79 THR A CA 1
ATOM 625 C C . THR A 1 79 ? -12.110 -8.146 -1.600 1.00 94.56 79 THR A C 1
ATOM 627 O O . THR A 1 79 ? -11.982 -9.142 -0.901 1.00 94.56 79 THR A O 1
ATOM 630 N N . GLU A 1 80 ? -11.325 -7.944 -2.653 1.00 96.19 80 GLU A N 1
ATOM 631 C CA . GLU A 1 80 ? -10.222 -8.838 -3.012 1.00 96.19 80 GLU A CA 1
ATOM 632 C C . GLU A 1 80 ? -8.897 -8.246 -2.535 1.00 96.19 80 GLU A C 1
ATOM 634 O O . GLU A 1 80 ? -8.575 -7.102 -2.849 1.00 96.19 80 GLU A O 1
ATOM 639 N N . ASP A 1 81 ? -8.118 -9.020 -1.773 1.00 95.38 81 ASP A N 1
ATOM 640 C CA . ASP A 1 81 ? -6.850 -8.551 -1.192 1.00 95.38 81 ASP A CA 1
ATOM 641 C C . ASP A 1 81 ? -5.598 -9.088 -1.903 1.00 95.38 81 ASP A C 1
ATOM 643 O O . ASP A 1 81 ? -4.480 -8.704 -1.560 1.00 95.38 81 ASP A O 1
ATOM 647 N N . SER A 1 82 ? -5.767 -9.926 -2.930 1.00 96.00 82 SER A N 1
ATOM 648 C CA . SER A 1 82 ? -4.663 -10.528 -3.688 1.00 96.00 82 SER A CA 1
ATOM 649 C C . SER A 1 82 ? -3.702 -9.479 -4.245 1.00 96.00 82 SER A C 1
ATOM 651 O O . SER A 1 82 ? -2.487 -9.628 -4.136 1.00 96.00 82 SER A O 1
ATOM 653 N N . GLN A 1 83 ? -4.246 -8.382 -4.772 1.00 95.69 83 GLN A N 1
ATOM 654 C CA . GLN A 1 83 ? -3.469 -7.306 -5.364 1.00 95.69 83 GLN A CA 1
ATOM 655 C C . GLN A 1 83 ? -2.649 -6.554 -4.306 1.00 95.69 83 GLN A C 1
ATOM 657 O O . GLN A 1 83 ? -1.426 -6.500 -4.407 1.00 95.69 83 GLN A O 1
ATOM 662 N N . ILE A 1 84 ? -3.278 -6.029 -3.248 1.00 98.50 84 ILE A N 1
ATOM 663 C CA . ILE A 1 84 ? -2.555 -5.274 -2.210 1.00 98.50 84 ILE A CA 1
ATOM 664 C C . ILE A 1 84 ? -1.517 -6.139 -1.476 1.00 98.50 84 ILE A C 1
ATOM 666 O O . ILE A 1 84 ? -0.481 -5.633 -1.046 1.00 98.50 84 ILE A O 1
ATOM 670 N N . ARG A 1 85 ? -1.741 -7.457 -1.375 1.00 98.56 85 ARG A N 1
ATOM 671 C CA . ARG A 1 85 ? -0.780 -8.390 -0.769 1.00 98.56 85 ARG A CA 1
ATOM 672 C C . ARG A 1 85 ? 0.544 -8.454 -1.524 1.00 98.56 85 ARG A C 1
ATOM 674 O O . ARG A 1 85 ? 1.567 -8.647 -0.873 1.00 98.56 85 ARG A O 1
ATOM 681 N N . ILE A 1 86 ? 0.547 -8.232 -2.841 1.00 98.31 86 ILE A N 1
ATOM 682 C CA . ILE A 1 86 ? 1.781 -8.123 -3.635 1.00 98.31 86 ILE A CA 1
ATOM 683 C C . ILE A 1 86 ? 2.618 -6.944 -3.126 1.00 98.31 86 ILE A C 1
ATOM 685 O O . ILE A 1 86 ? 3.812 -7.100 -2.874 1.00 98.31 86 ILE A O 1
ATOM 689 N N . ALA A 1 87 ? 1.984 -5.785 -2.917 1.00 98.62 87 ALA A N 1
ATOM 690 C CA . ALA A 1 87 ? 2.653 -4.598 -2.392 1.00 98.62 87 ALA A CA 1
ATOM 691 C C . ALA A 1 87 ? 3.163 -4.820 -0.961 1.00 98.62 87 ALA A C 1
ATOM 693 O O . ALA A 1 87 ? 4.341 -4.596 -0.693 1.00 98.62 87 ALA A O 1
ATOM 694 N N . VAL A 1 88 ? 2.311 -5.332 -0.063 1.00 98.81 88 VAL A N 1
ATOM 695 C CA . VAL A 1 88 ? 2.693 -5.632 1.330 1.00 98.81 88 VAL A CA 1
ATOM 696 C C . VAL A 1 88 ? 3.903 -6.563 1.375 1.00 98.81 88 VAL A C 1
ATOM 698 O O . VAL A 1 88 ? 4.898 -6.237 2.016 1.00 98.81 88 VAL A O 1
ATOM 701 N N . GLN A 1 89 ? 3.858 -7.688 0.655 1.00 98.75 89 GLN A N 1
ATOM 702 C CA . GLN A 1 89 ? 4.950 -8.660 0.634 1.00 98.75 89 GLN A CA 1
ATOM 703 C C . GLN A 1 89 ? 6.256 -8.043 0.121 1.00 98.75 89 GLN A C 1
ATOM 705 O O . GLN A 1 89 ? 7.316 -8.255 0.713 1.00 98.75 89 GLN A O 1
ATOM 710 N N . TYR A 1 90 ? 6.191 -7.287 -0.976 1.00 98.56 90 TYR A N 1
ATOM 711 C CA . TYR A 1 90 ? 7.372 -6.673 -1.567 1.00 98.56 90 TYR A CA 1
ATOM 712 C C . TYR A 1 90 ? 7.992 -5.627 -0.633 1.00 98.56 90 TYR A C 1
ATOM 714 O O . TYR A 1 90 ? 9.173 -5.738 -0.293 1.00 98.56 90 T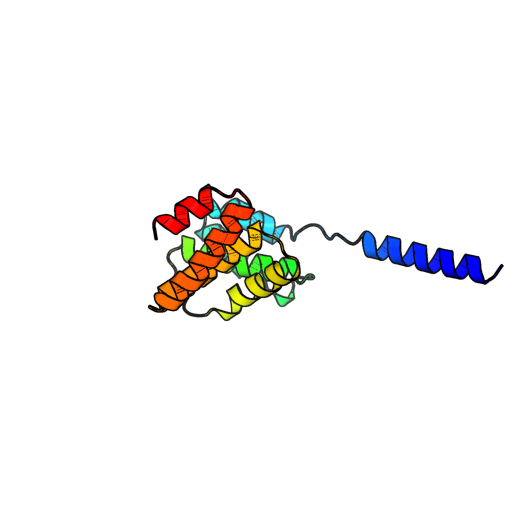YR A O 1
ATOM 722 N N . TYR A 1 91 ? 7.207 -4.661 -0.155 1.00 98.69 91 TYR A N 1
ATOM 723 C CA . TYR A 1 91 ? 7.726 -3.569 0.671 1.00 98.69 91 TYR A CA 1
ATOM 724 C C . TYR A 1 91 ? 8.157 -4.026 2.069 1.00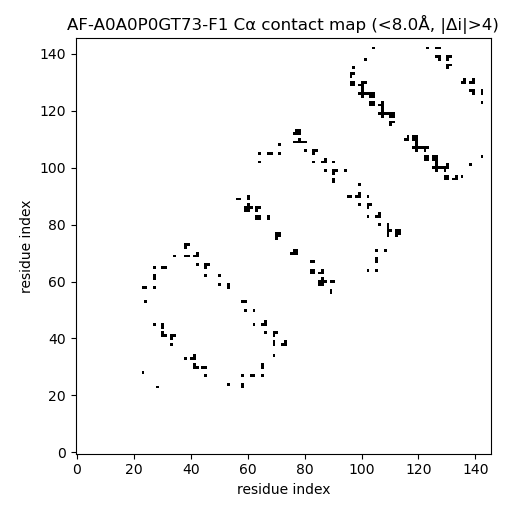 98.69 91 TYR A C 1
ATOM 726 O O . TYR A 1 91 ? 9.107 -3.466 2.620 1.00 98.69 91 TYR A O 1
ATOM 734 N N . ASP A 1 92 ? 7.565 -5.098 2.606 1.00 98.69 92 ASP A N 1
ATOM 735 C CA . ASP A 1 92 ? 8.077 -5.758 3.810 1.00 98.69 92 ASP A CA 1
ATOM 736 C C . ASP A 1 92 ? 9.440 -6.413 3.584 1.00 98.69 92 ASP A C 1
ATOM 738 O O . ASP A 1 92 ? 10.322 -6.313 4.441 1.00 98.69 92 ASP A O 1
ATOM 742 N N . SER A 1 93 ? 9.639 -7.055 2.428 1.00 98.38 93 SER A N 1
ATOM 743 C CA . SER A 1 93 ? 10.890 -7.756 2.120 1.00 98.38 93 SER A CA 1
ATOM 744 C C . SER A 1 93 ? 12.086 -6.807 2.018 1.00 98.38 93 SER A C 1
ATOM 746 O O . SER A 1 93 ? 13.167 -7.122 2.520 1.00 98.38 93 SER A O 1
ATOM 748 N N . ILE A 1 94 ? 11.878 -5.620 1.438 1.00 97.44 94 ILE A N 1
ATOM 749 C CA . ILE A 1 94 ? 12.922 -4.600 1.271 1.00 97.44 94 ILE A CA 1
ATOM 750 C C . ILE A 1 94 ? 12.964 -3.582 2.417 1.00 97.44 94 ILE A C 1
ATOM 752 O O . ILE A 1 94 ? 13.901 -2.789 2.492 1.00 97.44 94 ILE A O 1
ATOM 756 N N . LYS A 1 95 ? 11.988 -3.630 3.335 1.00 98.06 95 LYS A N 1
ATOM 757 C CA . LYS A 1 95 ? 11.851 -2.731 4.493 1.00 98.06 95 LYS A CA 1
ATOM 758 C C . LYS A 1 95 ? 11.760 -1.251 4.101 1.00 98.06 95 LYS A C 1
ATOM 760 O O . LYS A 1 95 ? 12.342 -0.391 4.768 1.00 98.06 95 LYS A O 1
ATOM 765 N N . ASP A 1 96 ? 11.030 -0.960 3.027 1.00 98.19 96 ASP A N 1
ATOM 766 C CA . ASP A 1 96 ? 10.713 0.410 2.617 1.00 98.19 96 ASP A CA 1
ATOM 767 C C . ASP A 1 96 ? 9.611 0.961 3.529 1.00 98.19 96 ASP A C 1
ATOM 769 O O . ASP A 1 96 ? 8.425 0.732 3.314 1.00 98.19 96 ASP A O 1
ATOM 773 N N . ILE A 1 97 ? 10.013 1.646 4.600 1.00 98.56 97 ILE A N 1
ATOM 774 C CA . ILE A 1 97 ? 9.113 2.039 5.693 1.00 98.56 97 ILE A CA 1
ATOM 775 C C . ILE A 1 97 ? 7.923 2.896 5.207 1.00 98.56 97 ILE A C 1
ATOM 777 O O . ILE A 1 97 ? 6.794 2.573 5.591 1.00 98.56 97 ILE A O 1
ATOM 781 N N . PRO A 1 98 ? 8.106 3.955 4.388 1.00 98.44 98 PRO A N 1
ATOM 782 C CA . PRO A 1 98 ? 6.976 4.694 3.822 1.00 98.44 98 PRO A CA 1
ATOM 783 C C . PRO A 1 98 ? 6.003 3.804 3.040 1.00 98.44 98 PRO A C 1
ATOM 785 O O . PRO A 1 98 ? 4.787 3.880 3.242 1.00 98.44 98 PRO A O 1
ATOM 788 N N . MET A 1 99 ? 6.519 2.919 2.186 1.00 98.31 99 MET A N 1
ATOM 789 C CA . MET A 1 99 ? 5.668 2.053 1.370 1.00 98.31 99 MET A CA 1
ATOM 790 C C . MET A 1 99 ? 5.024 0.921 2.179 1.00 98.31 99 MET A C 1
ATOM 792 O O . MET A 1 99 ? 3.891 0.537 1.882 1.00 98.31 99 MET A O 1
ATOM 796 N N . GLN A 1 100 ? 5.666 0.442 3.248 1.00 98.81 100 GLN A N 1
ATOM 797 C CA . GLN A 1 100 ? 5.056 -0.454 4.234 1.00 98.81 100 GLN A CA 1
ATOM 798 C C . GLN A 1 100 ? 3.842 0.218 4.882 1.00 98.81 100 GLN A C 1
ATOM 800 O O . GLN A 1 100 ? 2.760 -0.368 4.909 1.00 98.81 100 GLN A O 1
ATOM 805 N N . ALA A 1 101 ? 3.987 1.466 5.343 1.00 98.75 101 ALA A N 1
ATOM 806 C CA . ALA A 1 101 ? 2.889 2.215 5.952 1.00 98.75 101 ALA A CA 1
ATOM 807 C C . ALA A 1 101 ? 1.689 2.332 5.004 1.00 98.75 101 ALA A C 1
ATOM 809 O O . ALA A 1 101 ? 0.565 1.988 5.371 1.00 98.75 101 ALA A O 1
ATOM 810 N N . LYS A 1 102 ? 1.945 2.756 3.762 1.00 98.56 102 LYS A N 1
ATOM 811 C CA . LYS A 1 102 ? 0.913 2.929 2.734 1.00 98.56 102 LYS A CA 1
ATOM 812 C C . LYS A 1 102 ? 0.257 1.600 2.338 1.00 98.56 102 LYS A C 1
ATOM 814 O O . LYS A 1 102 ? -0.959 1.542 2.179 1.00 98.56 102 LYS A O 1
ATOM 819 N N . SER A 1 103 ? 1.026 0.518 2.235 1.00 98.81 103 SER A N 1
ATOM 820 C CA . SER A 1 103 ? 0.496 -0.805 1.872 1.00 98.81 103 SER A CA 1
ATOM 821 C C . SER A 1 103 ? -0.398 -1.391 2.963 1.00 98.81 103 SER A C 1
ATOM 823 O O . SER A 1 103 ? -1.492 -1.874 2.672 1.00 98.81 103 SER A O 1
ATOM 825 N N . TYR A 1 104 ? 0.023 -1.301 4.228 1.00 98.81 104 TYR A N 1
ATOM 826 C CA . TYR A 1 104 ? -0.790 -1.748 5.361 1.00 98.81 104 TYR A CA 1
ATOM 827 C C . TYR A 1 104 ? -2.046 -0.900 5.552 1.00 98.81 104 TYR A C 1
ATOM 829 O O . TYR A 1 104 ? -3.095 -1.443 5.893 1.00 98.81 104 TYR A O 1
ATOM 837 N N . TYR A 1 105 ? -1.970 0.403 5.270 1.00 98.62 105 TYR A N 1
ATOM 838 C CA . TYR A 1 105 ? -3.137 1.279 5.261 1.00 98.62 105 TYR A CA 1
ATOM 839 C C . TYR A 1 105 ? -4.208 0.776 4.288 1.00 98.62 105 TYR A C 1
ATOM 841 O O . TYR A 1 105 ? -5.339 0.516 4.693 1.00 98.62 105 TYR A O 1
ATOM 849 N N . TYR A 1 106 ? -3.842 0.556 3.022 1.00 98.62 106 TYR A N 1
ATOM 850 C CA . TYR A 1 106 ? -4.803 0.103 2.015 1.00 98.62 106 TYR A CA 1
ATOM 851 C C . TYR A 1 106 ? -5.271 -1.342 2.223 1.00 98.62 106 TYR A C 1
ATOM 853 O O . TYR A 1 106 ? -6.416 -1.658 1.902 1.00 98.62 106 TYR A O 1
ATOM 861 N N . LEU A 1 107 ? -4.449 -2.213 2.820 1.00 98.75 107 LEU A N 1
ATOM 862 C CA . LEU A 1 107 ? -4.917 -3.529 3.261 1.00 98.75 107 LEU A CA 1
ATOM 863 C C . LEU A 1 107 ? -5.976 -3.399 4.371 1.00 98.75 107 LEU A C 1
ATOM 865 O O . LEU A 1 107 ? -6.965 -4.130 4.355 1.00 98.75 107 LEU A O 1
ATOM 869 N N . GLY A 1 108 ? -5.803 -2.451 5.298 1.00 98.31 108 GLY A N 1
ATOM 870 C CA . GLY A 1 108 ? -6.814 -2.099 6.296 1.00 98.31 108 GLY A CA 1
ATOM 871 C C . GLY A 1 108 ? -8.119 -1.610 5.663 1.00 98.31 108 GLY A C 1
ATOM 872 O O . GLY A 1 108 ? -9.188 -2.086 6.048 1.00 98.31 108 GLY A O 1
ATOM 873 N N . CYS A 1 109 ? -8.049 -0.751 4.637 1.00 97.88 109 CYS A N 1
ATOM 874 C CA . CYS A 1 109 ? -9.228 -0.321 3.875 1.00 97.88 109 CYS A CA 1
ATOM 875 C C . CYS A 1 109 ? -9.977 -1.506 3.249 1.00 97.88 109 CYS A C 1
ATOM 877 O O . CYS A 1 109 ? -11.192 -1.583 3.374 1.00 97.88 109 CYS A O 1
ATOM 879 N N . ILE A 1 110 ? -9.274 -2.473 2.653 1.00 98.38 110 ILE A N 1
ATOM 880 C CA . ILE A 1 110 ? -9.914 -3.669 2.077 1.00 98.38 110 ILE A CA 1
ATOM 881 C C . ILE A 1 110 ? -10.609 -4.515 3.154 1.00 98.38 110 ILE A C 1
ATOM 883 O O . ILE A 1 110 ? -11.714 -5.008 2.943 1.00 98.38 110 ILE A O 1
ATOM 887 N N . TRP A 1 111 ? -10.006 -4.687 4.332 1.00 98.44 111 TRP A N 1
ATOM 888 C CA . TRP A 1 111 ? -10.677 -5.387 5.435 1.00 98.44 111 TRP A CA 1
ATOM 889 C C . TRP A 1 111 ? -11.896 -4.629 5.966 1.00 98.44 111 TRP A C 1
ATOM 891 O O . TRP A 1 111 ? -12.901 -5.256 6.297 1.00 98.44 111 TRP A O 1
ATOM 901 N N . ARG A 1 112 ? -11.844 -3.293 6.002 1.00 96.81 112 ARG A N 1
ATOM 902 C CA . ARG A 1 112 ? -13.001 -2.450 6.329 1.00 96.81 112 ARG A CA 1
ATOM 903 C C . ARG A 1 112 ? -14.118 -2.647 5.303 1.00 96.81 112 ARG A C 1
ATOM 905 O O . ARG A 1 112 ? -15.253 -2.879 5.695 1.00 96.81 112 ARG A O 1
ATOM 912 N N . ASP A 1 113 ? -13.792 -2.630 4.015 1.00 97.31 113 ASP A N 1
ATOM 913 C CA . ASP A 1 113 ? -14.740 -2.833 2.912 1.00 97.31 113 ASP A CA 1
ATOM 914 C C . ASP A 1 113 ? -15.349 -4.254 2.896 1.00 97.31 113 ASP A C 1
ATOM 916 O O . ASP A 1 113 ? -16.424 -4.463 2.329 1.00 97.31 113 ASP A O 1
ATOM 920 N N . LYS A 1 114 ? -14.683 -5.227 3.536 1.00 97.56 114 LYS A N 1
ATOM 921 C CA . LYS A 1 114 ? -15.183 -6.589 3.815 1.00 97.56 114 LYS A CA 1
ATOM 922 C C . LYS A 1 114 ? -16.059 -6.694 5.075 1.00 97.56 114 LYS A C 1
ATOM 924 O O . LYS A 1 114 ? -16.459 -7.806 5.417 1.00 97.56 114 LYS A O 1
ATOM 929 N N . ASP A 1 115 ? -16.297 -5.597 5.794 1.00 97.06 115 ASP A N 1
ATOM 930 C CA . ASP A 1 115 ? -16.974 -5.580 7.102 1.00 97.06 115 ASP A CA 1
ATOM 931 C C . ASP A 1 115 ? -16.242 -6.416 8.180 1.00 97.06 115 ASP A C 1
ATOM 933 O O . ASP A 1 115 ? -16.822 -7.033 9.074 1.00 97.06 115 ASP A O 1
ATOM 937 N N . LYS A 1 116 ? -14.907 -6.482 8.079 1.00 98.19 116 LYS A N 1
ATOM 938 C CA . LYS A 1 116 ? -14.010 -7.211 8.991 1.00 98.19 116 LYS A CA 1
ATOM 939 C C . LYS A 1 116 ? -13.200 -6.228 9.827 1.00 98.19 116 LYS A C 1
ATOM 941 O O . LYS A 1 116 ? -11.995 -6.052 9.649 1.00 98.19 116 LYS A O 1
ATOM 946 N N . HIS A 1 117 ? -13.894 -5.524 10.720 1.00 96.50 117 HIS A N 1
ATOM 947 C CA . HIS A 1 117 ? -13.308 -4.433 11.502 1.00 96.50 117 HIS A CA 1
ATOM 948 C C . HIS A 1 117 ? -12.113 -4.836 12.387 1.00 96.50 117 HIS A C 1
ATOM 950 O O . HIS A 1 117 ? -11.146 -4.073 12.418 1.00 96.50 117 HIS A O 1
ATOM 956 N N . PRO A 1 118 ? -12.102 -5.993 13.082 1.00 97.94 118 PRO A N 1
ATOM 957 C CA . PRO A 1 118 ? -10.931 -6.402 13.862 1.00 97.94 118 PRO A CA 1
ATOM 958 C C . PRO A 1 118 ? -9.670 -6.571 13.002 1.00 97.94 118 PRO A C 1
ATOM 960 O O . PRO A 1 118 ? -8.581 -6.135 13.384 1.00 97.94 118 PRO A O 1
ATOM 963 N N . GLU A 1 119 ? -9.812 -7.165 11.819 1.00 98.38 119 GLU A N 1
ATOM 964 C CA . GLU A 1 119 ? -8.743 -7.337 10.842 1.00 98.38 119 GLU A CA 1
ATOM 965 C C . GLU A 1 119 ? -8.302 -5.989 10.269 1.00 98.38 119 GLU A C 1
ATOM 967 O O . GLU A 1 119 ? -7.103 -5.730 10.185 1.00 98.38 119 GLU A O 1
ATOM 972 N N . ALA A 1 120 ? -9.245 -5.096 9.966 1.00 98.31 120 ALA A N 1
ATOM 973 C CA . ALA A 1 120 ? -8.941 -3.741 9.517 1.00 98.31 120 ALA A CA 1
ATOM 974 C C . ALA A 1 120 ? -8.105 -2.976 10.554 1.00 98.31 120 ALA A C 1
ATOM 976 O O . ALA A 1 120 ? -7.036 -2.462 10.225 1.00 98.31 120 ALA A O 1
ATOM 977 N N . LEU A 1 121 ? -8.532 -2.975 11.822 1.00 98.12 121 LEU A N 1
ATOM 978 C CA . LEU A 1 121 ? -7.819 -2.316 12.922 1.00 98.12 121 LEU A CA 1
ATOM 979 C C . LEU A 1 121 ? -6.404 -2.864 13.099 1.00 98.12 121 LEU A C 1
ATOM 981 O O . LEU A 1 121 ? -5.463 -2.094 13.290 1.00 98.12 121 LEU A O 1
ATOM 985 N N . LYS A 1 122 ? -6.226 -4.185 12.995 1.00 98.50 122 LYS A N 1
ATOM 986 C CA . LYS A 1 122 ? -4.901 -4.812 13.055 1.00 98.50 122 LYS A CA 1
ATOM 987 C C . LYS A 1 122 ? -3.963 -4.250 11.987 1.00 98.50 122 LYS A C 1
ATOM 989 O O . LYS A 1 122 ? -2.810 -3.945 12.295 1.00 98.50 122 LYS A O 1
ATOM 994 N N . GLU A 1 123 ? -4.429 -4.123 10.749 1.00 98.69 123 GLU A N 1
ATOM 995 C CA . GLU A 1 123 ? -3.599 -3.610 9.656 1.00 98.69 123 GLU A CA 1
ATOM 996 C C . GLU A 1 123 ? -3.397 -2.086 9.759 1.00 98.69 123 GLU A C 1
ATOM 998 O O . GLU A 1 123 ? -2.280 -1.606 9.559 1.00 98.69 123 GLU A O 1
ATOM 1003 N N . PHE A 1 124 ? -4.401 -1.328 10.212 1.00 98.56 124 PHE A N 1
ATOM 1004 C CA . PHE A 1 124 ? -4.254 0.103 10.500 1.00 98.56 124 PHE A CA 1
ATOM 1005 C C . PHE A 1 124 ? -3.246 0.386 11.619 1.00 98.56 124 PHE A C 1
ATOM 1007 O O . PHE A 1 124 ? -2.448 1.315 11.497 1.00 98.56 124 PHE A O 1
ATOM 1014 N N . PHE A 1 125 ? -3.193 -0.426 12.680 1.00 98.50 125 PHE A N 1
ATOM 1015 C CA . PHE A 1 125 ? -2.174 -0.259 13.720 1.00 98.50 125 PHE A CA 1
ATOM 1016 C C . PHE A 1 125 ? -0.758 -0.473 13.188 1.00 98.50 125 PHE A C 1
ATOM 1018 O O . PHE A 1 125 ? 0.136 0.303 13.531 1.00 98.50 125 PHE A O 1
ATOM 1025 N N . LYS A 1 126 ? -0.546 -1.453 12.299 1.00 98.62 126 LYS A N 1
ATOM 1026 C CA . LYS A 1 126 ? 0.747 -1.605 11.613 1.00 98.62 126 LYS A CA 1
ATOM 1027 C C . LYS A 1 126 ? 1.062 -0.390 10.747 1.00 98.62 126 LYS A C 1
ATOM 1029 O O . LYS A 1 126 ? 2.182 0.116 10.804 1.00 98.62 126 LYS A O 1
ATOM 1034 N N . ALA A 1 127 ? 0.083 0.106 9.989 1.00 98.69 127 ALA A N 1
ATOM 1035 C CA . ALA A 1 127 ? 0.241 1.303 9.171 1.00 98.69 127 ALA A CA 1
ATOM 1036 C C . ALA A 1 127 ? 0.662 2.516 10.018 1.00 98.69 127 ALA A C 1
ATOM 1038 O O . ALA A 1 127 ? 1.619 3.191 9.650 1.00 98.69 127 ALA A O 1
ATOM 1039 N N . ILE A 1 128 ? 0.047 2.724 11.192 1.00 98.62 128 ILE A N 1
ATOM 1040 C CA . ILE A 1 128 ? 0.431 3.770 12.159 1.00 98.62 128 ILE A CA 1
ATOM 1041 C C . ILE A 1 128 ? 1.869 3.575 12.652 1.00 98.62 128 ILE A C 1
ATOM 1043 O O . ILE A 1 128 ? 2.626 4.540 12.769 1.00 98.62 128 ILE A O 1
ATOM 1047 N N . THR A 1 129 ? 2.265 2.341 12.982 1.00 98.56 129 THR A N 1
ATOM 1048 C CA . THR A 1 129 ? 3.638 2.052 13.422 1.00 98.56 129 THR A CA 1
ATOM 1049 C C . THR A 1 129 ? 4.652 2.473 12.359 1.00 98.56 129 THR A C 1
ATOM 1051 O O . THR A 1 129 ? 5.626 3.161 12.677 1.00 98.56 129 THR A O 1
ATOM 1054 N N . TYR A 1 130 ? 4.421 2.105 11.098 1.00 98.69 130 TYR A N 1
ATOM 1055 C CA . TYR A 1 130 ? 5.323 2.457 10.004 1.00 98.69 130 TYR A CA 1
ATOM 1056 C C . TYR A 1 130 ? 5.245 3.939 9.622 1.00 98.69 130 TYR A C 1
ATOM 1058 O O . TYR A 1 130 ? 6.291 4.544 9.401 1.00 98.69 130 TYR A O 1
ATOM 1066 N N . SER A 1 131 ? 4.062 4.562 9.613 1.00 98.44 131 SER A N 1
ATOM 1067 C CA . SER A 1 131 ? 3.909 5.982 9.265 1.00 98.44 131 SER A CA 1
ATOM 1068 C C . SER A 1 131 ? 4.623 6.882 10.271 1.00 98.44 131 SER A C 1
ATOM 1070 O O . SER A 1 131 ? 5.348 7.792 9.874 1.00 98.44 131 SER A O 1
ATOM 1072 N N . LYS A 1 132 ? 4.527 6.572 11.571 1.00 98.31 132 LYS A N 1
ATOM 1073 C CA . LYS A 1 132 ? 5.295 7.262 12.619 1.00 98.31 132 LYS A CA 1
ATOM 1074 C C . LYS A 1 132 ? 6.795 7.088 12.422 1.00 98.31 132 LYS A C 1
ATOM 1076 O O . LYS A 1 132 ? 7.538 8.056 12.531 1.00 98.31 132 LYS A O 1
ATOM 1081 N N . LYS A 1 133 ? 7.245 5.877 12.083 1.00 98.31 133 LYS A N 1
ATOM 1082 C CA . LYS A 1 133 ? 8.661 5.601 11.801 1.00 98.31 133 LYS A CA 1
ATOM 1083 C C . LYS A 1 133 ? 9.169 6.347 10.557 1.00 98.31 133 LYS A C 1
ATOM 1085 O O . LYS A 1 133 ? 10.327 6.749 10.531 1.00 98.31 133 LYS A O 1
ATOM 1090 N N . ALA A 1 134 ? 8.315 6.546 9.553 1.00 97.62 134 ALA A N 1
ATOM 1091 C CA . ALA A 1 134 ? 8.604 7.338 8.357 1.00 97.62 134 ALA A CA 1
ATOM 1092 C C . ALA A 1 134 ? 8.483 8.859 8.570 1.00 97.62 134 ALA A C 1
ATOM 1094 O O . ALA A 1 134 ? 8.801 9.615 7.657 1.00 97.62 134 ALA A O 1
ATOM 1095 N N . ASN A 1 135 ? 8.027 9.320 9.742 1.00 97.88 135 ASN A N 1
ATOM 1096 C CA . ASN A 1 135 ? 7.608 10.706 9.985 1.00 97.88 135 ASN A CA 1
ATOM 1097 C C . ASN A 1 135 ? 6.505 11.198 9.020 1.00 97.88 135 ASN A C 1
ATOM 1099 O O . ASN A 1 135 ? 6.382 12.396 8.760 1.00 97.88 135 ASN A O 1
ATOM 1103 N N . ASP A 1 136 ? 5.672 10.288 8.501 1.00 97.38 136 ASP A N 1
ATOM 1104 C CA . ASP A 1 136 ? 4.513 10.628 7.674 1.00 97.38 136 ASP A CA 1
ATOM 1105 C C . ASP A 1 136 ? 3.323 11.006 8.567 1.00 97.38 136 ASP A C 1
ATOM 1107 O O . ASP A 1 136 ? 2.414 10.219 8.862 1.00 97.38 136 ASP A O 1
ATOM 1111 N N . ASN A 1 137 ? 3.347 12.252 9.037 1.00 96.38 137 ASN A N 1
ATOM 1112 C CA . ASN A 1 137 ? 2.297 12.807 9.890 1.00 96.38 137 ASN A CA 1
ATOM 1113 C C . ASN A 1 137 ? 0.948 12.906 9.165 1.00 96.38 137 ASN A C 1
ATOM 1115 O O . ASN A 1 137 ? -0.096 12.836 9.813 1.00 96.38 137 ASN A O 1
ATOM 1119 N N . LYS A 1 138 ? 0.960 13.039 7.832 1.00 95.62 138 LYS A N 1
ATOM 1120 C CA . LYS A 1 138 ? -0.256 13.136 7.022 1.00 95.62 138 LYS A CA 1
ATOM 1121 C C . LYS A 1 138 ? -0.994 11.801 7.019 1.00 95.62 138 LYS A C 1
ATOM 1123 O O . LYS A 1 138 ? -2.168 11.765 7.377 1.00 95.62 138 LYS A O 1
ATOM 1128 N N . LEU A 1 139 ? -0.303 10.712 6.680 1.00 96.06 139 LEU A N 1
ATOM 1129 C CA . LEU A 1 139 ? -0.885 9.371 6.714 1.00 96.06 139 LEU A CA 1
ATOM 1130 C C . LEU A 1 139 ? -1.294 8.981 8.136 1.00 96.06 139 LEU A C 1
ATOM 1132 O O . LEU A 1 139 ? -2.390 8.471 8.335 1.00 96.06 139 LEU A O 1
ATOM 1136 N N 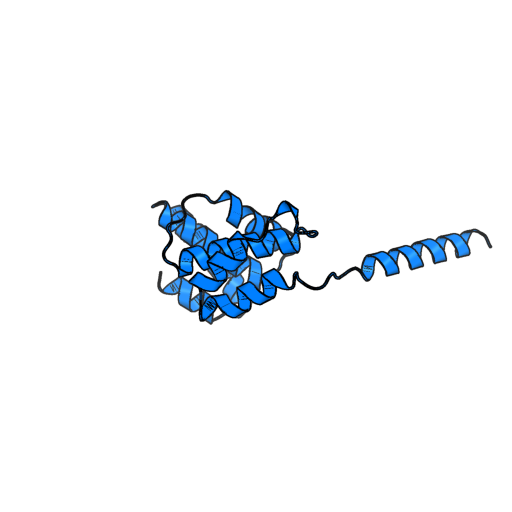. THR A 1 140 ? -0.464 9.288 9.137 1.00 95.94 140 THR A N 1
ATOM 1137 C CA . THR A 1 140 ? -0.808 9.037 10.547 1.00 95.94 140 THR A CA 1
ATOM 1138 C C . THR A 1 140 ? -2.117 9.738 10.931 1.00 95.94 140 THR A C 1
ATOM 1140 O O . THR A 1 140 ? -2.996 9.116 11.523 1.00 95.94 140 THR A O 1
ATOM 1143 N N . GLY A 1 141 ? -2.268 11.016 10.566 1.00 95.50 141 GLY A N 1
AT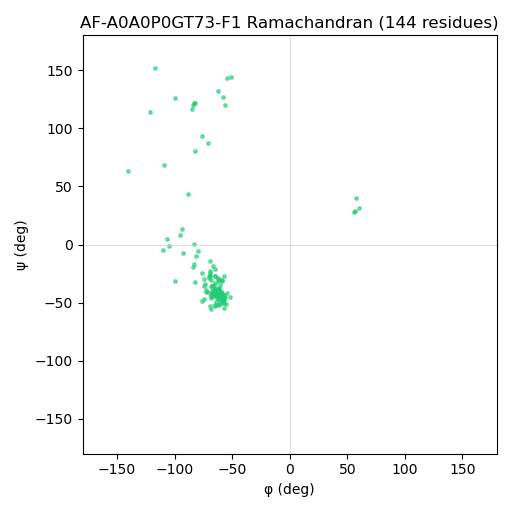OM 1144 C CA . GLY A 1 141 ? -3.491 11.780 10.805 1.00 95.50 141 GLY A CA 1
ATOM 1145 C C . GLY A 1 141 ? -4.708 11.190 10.093 1.00 95.50 141 GLY A C 1
ATOM 1146 O O . GLY A 1 141 ? -5.763 11.082 10.708 1.00 95.50 141 GLY A O 1
ATOM 1147 N N . TYR A 1 142 ? -4.556 10.751 8.839 1.00 92.25 142 TYR A N 1
ATOM 1148 C CA . TYR A 1 142 ? -5.636 10.091 8.100 1.00 92.25 142 TYR A CA 1
ATOM 1149 C C . TYR A 1 142 ? -6.095 8.787 8.740 1.00 92.25 142 TYR A C 1
ATOM 1151 O O . TYR A 1 142 ? -7.290 8.530 8.759 1.00 92.25 142 TYR A O 1
ATOM 1159 N N . ILE A 1 143 ? -5.187 7.983 9.295 1.00 94.75 143 ILE A N 1
ATOM 1160 C CA . ILE A 1 143 ? -5.580 6.718 9.926 1.00 94.75 143 ILE A CA 1
ATOM 1161 C C . ILE A 1 143 ? -6.378 6.962 11.210 1.00 94.75 143 ILE A C 1
ATOM 1163 O O . ILE A 1 143 ? -7.308 6.220 11.499 1.00 94.75 143 ILE A O 1
ATOM 1167 N N . TYR A 1 144 ? -6.046 8.002 11.979 1.00 91.81 144 TYR A N 1
ATOM 1168 C CA . TYR A 1 144 ? -6.724 8.289 13.247 1.00 91.81 144 TYR A CA 1
ATOM 1169 C C . TYR A 1 144 ? -8.178 8.757 13.115 1.00 91.81 144 TYR A C 1
ATOM 1171 O O . TYR A 1 144 ? -8.876 8.797 14.125 1.00 91.81 144 TYR A O 1
ATOM 1179 N N . ILE A 1 145 ? -8.617 9.136 11.914 1.00 89.12 145 ILE A N 1
ATOM 1180 C CA . ILE A 1 145 ? -9.971 9.651 11.662 1.00 89.12 145 ILE A CA 1
ATOM 1181 C C . ILE A 1 145 ? -10.882 8.648 10.934 1.00 89.12 145 ILE A C 1
ATOM 1183 O O . ILE A 1 145 ? -11.990 9.024 10.555 1.00 89.12 145 ILE A O 1
ATOM 1187 N N . ILE A 1 146 ? -10.404 7.419 10.705 1.00 78.06 146 ILE A N 1
ATOM 1188 C CA . ILE A 1 146 ? -11.194 6.290 10.178 1.00 78.06 146 ILE A CA 1
ATOM 1189 C C . ILE A 1 146 ? -11.974 5.650 11.321 1.00 78.06 146 ILE A C 1
ATOM 1191 O O . ILE A 1 146 ? -13.160 5.332 11.089 1.00 78.06 146 ILE A O 1
#

pLDDT: mean 92.27, std 11.03, range [50.44, 98.81]

Solvent-accessible surface area (backbone atoms only — not comparable to full-atom values): 7823 Å² total; per-residue (Å²): 120,74,66,60,56,50,52,50,51,52,52,51,51,53,51,60,63,72,65,66,75,71,74,76,55,67,67,59,54,52,28,58,72,28,42,86,84,37,29,71,60,18,41,64,51,50,73,69,59,56,65,86,77,43,92,43,74,64,49,38,18,48,48,27,40,51,56,49,52,30,33,54,74,64,72,45,84,41,75,74,57,72,50,39,46,46,18,37,56,50,26,56,73,73,60,40,44,59,56,34,12,55,29,26,37,54,47,12,50,30,28,44,60,59,75,36,55,74,62,10,52,56,28,37,52,52,12,41,56,26,14,60,73,53,67,36,62,65,62,38,54,56,61,77,75,112

Mean predicted aligned error: 6.76 Å

Radius of gyration: 18.79 Å; Cα contacts (8 Å, |Δi|>4): 153; chains: 1; bounding box: 66×32×33 Å

InterPro domains:
  IPR011990 Tetratricopeptide-like helical domain superfamily [G3DSA:1.25.40.10] (33-146)
  IPR011990 Tetratricopeptide-like helical domain superfamily [SSF48452] (87-142)
  IPR019734 Tetratricopeptide repeat [PS50005] (101-134)

Secondary structure (DSSP, 8-state):
-HHHHHHHHHHHHHHHHHT--PPPPHHHHHHHHHHTT-HHHHHHHHTTS-GGG--SHHHHHHHHHHHHHHHHHTT------HHHHHHHHHHHHHT-HHHHHHHHHHHHHHHHHTT-HHHHHHHHHHHHHHHHHTT-HHHHHHHHT-

Organism: NCBI:txid246787

Nearest PDB structures (foldseek):
  6hc2-assembly4_S  TM=7.101E-01  e=5.236E-02  Homo sapiens
  4a1s-assembly1_B  TM=7.049E-01  e=5.236E-02  Drosophila melanogaster
  6hc2-assembly1_C  TM=6.843E-01  e=6.068E-02  Homo sapiens
  4wng-assembly1_A  TM=7.408E-01  e=8.562E-02  Homo sapiens
  4wnd-assembly1_A  TM=6.815E-01  e=1.095E-01  Homo sapiens

Foldseek 3Di:
DVVVVVVVVVVVVVVVVVPPPPDADVLLVVLVVCCPPPLVVSLVSLVVDDLVPDPDLVNQLSSLLSNLSSCVVVVNQAQDCPSLVSNCVVCVVVV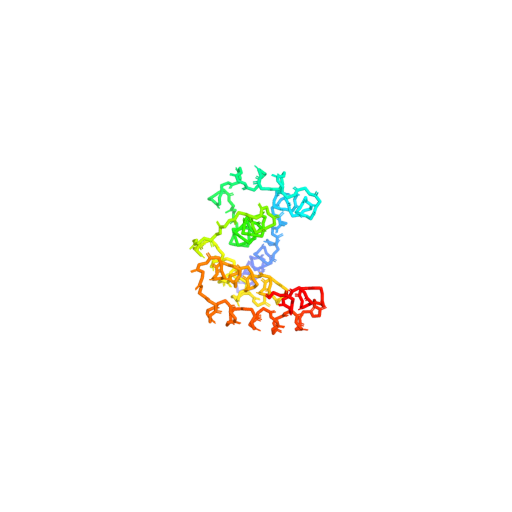VLLSNLSSLQSSLSNCVSVVNNVSSVVSLVSSLVSCVVVVVVVSNVVSVVD